Protein AF-A0A3D5ZN23-F1 (afdb_monomer_lite)

Radius of gyration: 38.17 Å; chains: 1; bounding box: 83×55×92 Å

Sequence (154 aa):
MFERNDRVFKFWTKFIGIVSIVGMVLCVLAGIILLATANGNSQSLTYGILMIVVYPLAILINWALFNLIFSVIRDIKYIRNKLYSQPNESDFVIDKIVENQIRNEAEAAEAAQKSADEEFDKRCKQLATLKTLLDRGVITQDEFEEQKKKILGK

pLDDT: mean 80.89, std 9.41, range [48.66, 93.81]

Secondary structure (DSSP, 8-state):
---SS-HHHHHHHHHHHHHHHHHHHHHHHHHHHHHHT-TT-HHHHHHHHHHHHHHHHHHHHHHHHHHHHHHHHHHHHHHHHHHTTPPPHHHHHHHHHHHHHHHHHHHHHHHHHHHHHHHHHHHHHHHHHHHHHHHTTSS-HHHHHHHHHHHHT-

Foldseek 3Di:
DQPPFDPPLVVVLVVLVVVLVVQLVVLLVVLVVLCVPCPPPPVSPVSSVCSNPVVNVVSVVVSVVVVVVSVVVSVVVVVVCVVVVPDGPVRVVVVVVVVVVVVVVVVVVVVVVVVVVVLVVVLVVVLVVLVVCVVVVVDDPVVSVVVNCVSVVD

Structure (mmCIF, N/CA/C/O backbone):
data_AF-A0A3D5ZN23-F1
#
_entry.id   AF-A0A3D5ZN23-F1
#
loop_
_atom_site.group_PDB
_atom_site.id
_atom_site.type_symbol
_atom_site.label_atom_id
_atom_site.label_alt_id
_atom_site.label_comp_id
_atom_site.label_asym_id
_atom_site.label_entity_id
_atom_site.label_seq_id
_atom_site.pdbx_PDB_ins_code
_atom_site.Cartn_x
_atom_site.Cartn_y
_atom_site.Cartn_z
_atom_site.occupancy
_atom_site.B_iso_or_equiv
_atom_site.auth_seq_id
_atom_site.auth_comp_id
_atom_site.auth_asym_id
_atom_site.auth_atom_id
_atom_site.pdbx_PDB_model_num
ATOM 1 N N . MET A 1 1 ? -8.310 -11.502 -7.702 1.00 48.66 1 MET A N 1
ATOM 2 C CA . MET A 1 1 ? -9.132 -12.380 -6.838 1.00 48.66 1 MET A CA 1
ATOM 3 C C . MET A 1 1 ? -8.550 -12.274 -5.427 1.00 48.66 1 MET A C 1
ATOM 5 O O . MET A 1 1 ? -7.337 -12.227 -5.324 1.00 48.66 1 MET A O 1
ATOM 9 N N . PHE A 1 2 ? -9.376 -12.081 -4.389 1.00 49.66 2 PHE A N 1
ATOM 10 C CA . PHE A 1 2 ? -8.984 -11.788 -2.986 1.00 49.66 2 PHE A CA 1
ATOM 11 C C . PHE A 1 2 ? -8.352 -10.408 -2.715 1.00 49.66 2 PHE A C 1
ATOM 13 O O . PHE A 1 2 ? -7.291 -10.260 -2.115 1.00 49.66 2 PHE A O 1
ATOM 20 N N . GLU A 1 3 ? -9.046 -9.345 -3.120 1.00 50.31 3 GLU A N 1
ATOM 21 C CA . GLU A 1 3 ? -8.584 -7.968 -2.908 1.00 50.31 3 GLU A CA 1
ATOM 22 C C . GLU A 1 3 ? -8.820 -7.418 -1.498 1.00 50.31 3 GLU A C 1
ATOM 24 O O . GLU A 1 3 ? -8.320 -6.339 -1.195 1.00 50.31 3 GLU A O 1
ATOM 29 N N . ARG A 1 4 ? -9.603 -8.058 -0.625 1.00 52.78 4 ARG A N 1
ATOM 30 C CA . ARG A 1 4 ? -10.176 -7.304 0.503 1.00 52.78 4 ARG A CA 1
ATOM 31 C C . ARG A 1 4 ? -9.305 -7.154 1.747 1.00 52.78 4 ARG A C 1
ATOM 33 O O . ARG A 1 4 ? -9.552 -6.204 2.477 1.00 52.78 4 ARG A O 1
ATOM 40 N N . ASN A 1 5 ? -8.292 -7.991 1.975 1.00 57.16 5 ASN A N 1
ATOM 41 C CA . ASN A 1 5 ? -7.774 -8.109 3.343 1.00 57.16 5 ASN A CA 1
ATOM 42 C C . ASN A 1 5 ? -6.353 -7.576 3.614 1.00 57.16 5 ASN A C 1
ATOM 44 O O . ASN A 1 5 ? -6.054 -7.197 4.737 1.00 57.16 5 ASN A O 1
ATOM 48 N N . ASP A 1 6 ? -5.472 -7.458 2.620 1.00 67.31 6 ASP A N 1
ATOM 49 C CA . ASP A 1 6 ? -4.072 -7.113 2.910 1.00 67.31 6 ASP A CA 1
ATOM 50 C C . ASP A 1 6 ? -3.706 -5.677 2.514 1.00 67.31 6 ASP A C 1
ATOM 52 O O . ASP A 1 6 ? -3.182 -5.408 1.426 1.00 67.31 6 ASP A O 1
ATOM 56 N N . ARG A 1 7 ? -3.959 -4.728 3.429 1.00 68.56 7 ARG A N 1
ATOM 57 C CA . ARG A 1 7 ? -3.533 -3.320 3.282 1.00 68.56 7 ARG A CA 1
ATOM 58 C C . ARG A 1 7 ? -2.028 -3.198 3.040 1.00 68.56 7 ARG A C 1
ATOM 60 O O . ARG A 1 7 ? -1.619 -2.400 2.200 1.00 68.56 7 ARG A O 1
ATOM 67 N N . VAL A 1 8 ? -1.228 -4.026 3.710 1.00 73.12 8 VAL A N 1
ATOM 68 C CA . VAL A 1 8 ? 0.234 -4.045 3.570 1.00 73.12 8 VAL A CA 1
ATOM 69 C C . VAL A 1 8 ? 0.639 -4.452 2.150 1.00 73.12 8 VAL A C 1
ATOM 71 O O . VAL A 1 8 ? 1.368 -3.717 1.493 1.00 73.12 8 VAL A O 1
ATOM 74 N N . PHE A 1 9 ? 0.109 -5.552 1.605 1.00 74.69 9 PHE A N 1
ATOM 75 C CA . PHE A 1 9 ? 0.454 -5.974 0.238 1.00 74.69 9 PHE A CA 1
ATOM 76 C C . PHE A 1 9 ? -0.076 -5.016 -0.840 1.00 74.69 9 PHE A C 1
ATOM 78 O O . PHE A 1 9 ? 0.584 -4.810 -1.860 1.00 74.69 9 PHE A O 1
ATOM 85 N N . LYS A 1 10 ? -1.231 -4.370 -0.622 1.00 74.88 10 LYS A N 1
ATOM 86 C CA . LYS A 1 10 ? -1.709 -3.286 -1.502 1.00 74.88 10 LYS A CA 1
ATOM 87 C C . LYS A 1 10 ? -0.796 -2.063 -1.479 1.00 74.88 10 LYS A C 1
ATOM 89 O O . LYS A 1 10 ? -0.590 -1.437 -2.514 1.00 74.88 10 LYS A O 1
ATOM 94 N N . PHE A 1 11 ? -0.259 -1.720 -0.312 1.00 81.25 11 PHE A N 1
ATOM 95 C CA . PHE A 1 11 ? 0.725 -0.653 -0.193 1.00 81.25 11 PHE A CA 1
ATOM 96 C C . PHE A 1 11 ? 2.009 -1.013 -0.951 1.00 81.25 11 PHE A C 1
ATOM 98 O O . PHE A 1 11 ? 2.436 -0.244 -1.807 1.00 81.25 11 PHE A O 1
ATOM 105 N N . TRP A 1 12 ? 2.561 -2.210 -0.727 1.00 82.25 12 TRP A N 1
ATOM 106 C CA . TRP A 1 12 ? 3.782 -2.673 -1.397 1.00 82.25 12 TRP A CA 1
ATOM 107 C C . TRP A 1 12 ? 3.645 -2.759 -2.919 1.00 82.25 12 TRP A C 1
ATOM 109 O O . TRP A 1 12 ? 4.537 -2.316 -3.633 1.00 82.25 12 TRP A O 1
ATOM 119 N N . THR A 1 13 ? 2.521 -3.257 -3.435 1.00 83.19 13 THR A N 1
ATOM 120 C CA . THR A 1 13 ? 2.275 -3.310 -4.890 1.00 83.19 13 THR A CA 1
ATOM 121 C C . THR A 1 13 ? 2.212 -1.918 -5.523 1.00 83.19 13 THR A C 1
ATOM 123 O O . THR A 1 13 ? 2.833 -1.690 -6.562 1.00 83.19 13 THR A O 1
ATOM 126 N N . LYS A 1 14 ? 1.536 -0.952 -4.882 1.00 85.25 14 LYS A N 1
ATOM 127 C CA . LYS A 1 14 ? 1.538 0.450 -5.337 1.00 85.25 14 LYS A CA 1
ATOM 128 C C . LYS A 1 14 ? 2.926 1.080 -5.248 1.00 85.25 14 LYS A C 1
ATOM 130 O O . LYS A 1 14 ? 3.353 1.736 -6.193 1.00 85.25 14 LYS A O 1
ATOM 135 N N . PHE A 1 15 ? 3.631 0.857 -4.142 1.00 88.12 15 PHE A N 1
ATOM 136 C CA . PHE A 1 15 ? 4.982 1.366 -3.924 1.00 88.12 15 PHE A CA 1
ATOM 137 C C . PHE A 1 15 ? 5.956 0.859 -4.996 1.00 88.12 15 PHE A C 1
ATOM 139 O O . PHE A 1 15 ? 6.631 1.658 -5.636 1.00 88.12 15 PHE A O 1
ATOM 146 N N . ILE A 1 16 ? 5.961 -0.447 -5.272 1.00 88.56 16 ILE A N 1
ATOM 147 C CA . ILE A 1 16 ? 6.802 -1.059 -6.312 1.00 88.56 16 ILE A CA 1
ATOM 148 C C . ILE A 1 16 ? 6.434 -0.539 -7.703 1.00 88.56 16 ILE A C 1
ATOM 150 O O . ILE A 1 16 ? 7.322 -0.310 -8.520 1.00 88.56 16 ILE A O 1
ATOM 154 N N . GLY A 1 17 ? 5.148 -0.286 -7.968 1.00 89.19 17 GLY A N 1
ATOM 155 C CA . GLY A 1 17 ? 4.714 0.391 -9.191 1.00 89.19 17 G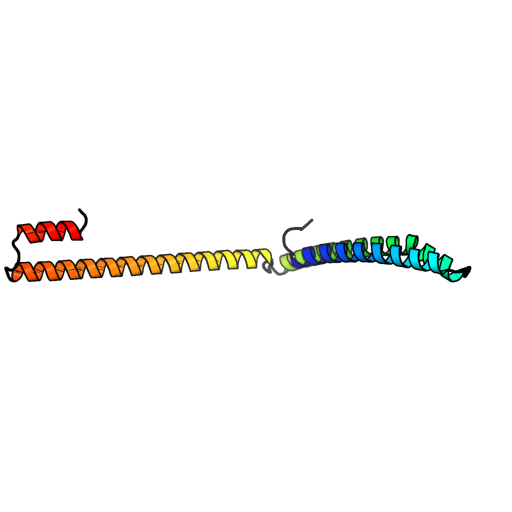LY A CA 1
ATOM 156 C C . GLY A 1 17 ? 5.329 1.782 -9.352 1.00 89.19 17 GLY A C 1
ATOM 157 O O . GLY A 1 17 ? 5.879 2.086 -10.408 1.00 89.19 17 GLY A O 1
ATOM 158 N N . ILE A 1 18 ? 5.304 2.602 -8.298 1.00 91.44 18 ILE A N 1
ATOM 159 C CA . ILE A 1 18 ? 5.904 3.945 -8.310 1.00 91.44 18 ILE A CA 1
ATOM 160 C C . ILE A 1 18 ? 7.422 3.858 -8.508 1.00 91.44 18 ILE A C 1
ATOM 162 O O . ILE A 1 18 ? 7.963 4.545 -9.372 1.00 91.44 18 ILE A O 1
ATOM 166 N N . VAL A 1 19 ? 8.106 2.984 -7.765 1.00 91.62 19 VAL A N 1
ATOM 167 C CA . VAL A 1 19 ? 9.561 2.787 -7.879 1.00 91.62 19 VAL A CA 1
ATOM 168 C C . VAL A 1 19 ? 9.953 2.322 -9.284 1.00 91.62 19 VAL A C 1
ATOM 170 O O . VAL A 1 19 ? 10.926 2.823 -9.837 1.00 91.62 19 VAL A O 1
ATOM 173 N N . SER A 1 20 ? 9.174 1.424 -9.893 1.00 91.50 20 SER A N 1
ATOM 174 C CA . SER A 1 20 ? 9.357 0.974 -11.280 1.00 91.50 20 SER A CA 1
ATOM 175 C C . SER A 1 20 ? 9.269 2.132 -12.280 1.00 91.50 20 SER A C 1
ATOM 177 O O . SER A 1 20 ? 10.138 2.277 -13.140 1.00 91.50 20 SER A O 1
ATOM 179 N N . ILE A 1 21 ? 8.257 2.998 -12.147 1.00 92.06 21 ILE A N 1
ATOM 180 C CA . ILE A 1 21 ? 8.080 4.164 -13.026 1.00 92.06 21 ILE A CA 1
ATOM 181 C C . ILE A 1 21 ? 9.247 5.143 -12.867 1.00 92.06 21 ILE A C 1
ATOM 183 O O . ILE A 1 21 ? 9.831 5.570 -13.862 1.00 92.06 21 ILE A O 1
ATOM 187 N N . VAL A 1 22 ? 9.621 5.463 -11.626 1.00 93.81 22 VAL A N 1
ATOM 188 C CA . VAL A 1 22 ? 10.760 6.348 -11.339 1.00 93.81 22 VAL A CA 1
ATOM 189 C C . VAL A 1 22 ? 12.057 5.757 -11.897 1.00 93.81 22 VAL A C 1
ATOM 191 O O . VAL A 1 22 ? 12.819 6.464 -12.553 1.00 93.81 22 VAL A O 1
ATOM 194 N N . GLY A 1 23 ? 12.281 4.455 -11.708 1.00 90.94 23 GLY A N 1
ATOM 195 C CA . GLY A 1 23 ? 13.434 3.739 -12.249 1.00 90.94 23 GLY A CA 1
ATOM 196 C C . GLY A 1 23 ? 13.508 3.797 -13.775 1.00 90.94 23 GLY A C 1
ATOM 197 O O . GLY A 1 23 ? 14.574 4.077 -14.316 1.00 90.94 23 GLY A O 1
ATOM 198 N N . MET A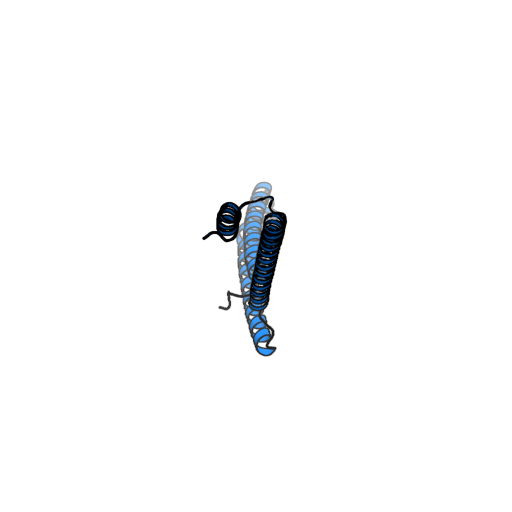 1 24 ? 12.382 3.618 -14.477 1.00 91.69 24 MET A N 1
ATOM 199 C CA . MET A 1 24 ? 12.335 3.747 -15.939 1.00 91.69 24 MET A CA 1
ATOM 200 C C . MET A 1 24 ? 12.735 5.146 -16.408 1.00 91.69 24 MET A C 1
ATOM 202 O O . MET A 1 24 ? 13.560 5.270 -17.311 1.00 91.69 24 MET A O 1
ATOM 206 N N . VAL A 1 25 ? 12.195 6.197 -15.783 1.00 93.00 25 VAL A N 1
ATOM 207 C CA . VAL A 1 25 ? 12.530 7.584 -16.143 1.00 93.00 25 VAL A CA 1
ATOM 208 C C . VAL A 1 25 ? 14.020 7.854 -15.924 1.00 93.00 25 VAL A C 1
ATOM 210 O O . VAL A 1 25 ? 14.676 8.418 -16.798 1.00 93.00 25 VAL A O 1
ATOM 213 N N . LEU A 1 26 ? 14.580 7.399 -14.800 1.00 92.94 26 LEU A N 1
ATOM 214 C CA . LEU A 1 26 ? 16.005 7.550 -14.504 1.00 92.94 26 LEU A CA 1
ATOM 215 C C . LEU A 1 26 ? 16.895 6.788 -15.495 1.00 92.94 26 LEU A C 1
ATOM 217 O O . LEU A 1 26 ? 17.893 7.345 -15.946 1.00 92.94 26 LEU A O 1
ATOM 221 N N . CYS A 1 27 ? 16.534 5.559 -15.876 1.00 91.25 27 CYS A N 1
ATOM 222 C CA . CYS A 1 27 ? 17.269 4.789 -16.885 1.00 91.25 27 CYS A CA 1
ATOM 223 C C . CYS A 1 27 ? 17.280 5.490 -18.247 1.00 91.25 27 CYS A C 1
ATOM 225 O O . CYS A 1 27 ? 18.330 5.574 -18.883 1.00 91.25 27 CYS A O 1
ATOM 227 N N . VAL A 1 28 ? 16.140 6.040 -18.674 1.00 91.62 28 VAL A N 1
ATOM 228 C CA . VAL A 1 28 ? 16.048 6.776 -19.942 1.00 91.62 28 VAL A CA 1
ATOM 229 C C . VAL A 1 28 ? 16.890 8.053 -19.892 1.00 91.62 28 VAL A C 1
ATOM 231 O O . VAL A 1 28 ? 17.667 8.300 -20.812 1.00 91.62 28 VAL A O 1
ATOM 234 N N . LEU A 1 29 ? 16.810 8.832 -18.808 1.00 92.62 29 LEU A N 1
ATOM 235 C CA . LEU A 1 29 ? 17.627 10.040 -18.636 1.00 92.62 29 LEU A CA 1
ATOM 236 C C . LEU A 1 29 ? 19.127 9.719 -18.618 1.00 92.62 29 LEU A C 1
ATOM 238 O O . LEU A 1 29 ? 19.902 10.372 -19.315 1.00 92.62 29 LEU A O 1
ATOM 242 N N . ALA A 1 30 ? 19.536 8.688 -17.875 1.00 90.06 30 ALA A N 1
ATOM 243 C CA . ALA A 1 30 ? 20.923 8.236 -17.835 1.00 90.06 30 ALA A CA 1
ATOM 244 C C . ALA A 1 30 ? 21.411 7.776 -19.217 1.00 90.06 30 ALA A C 1
ATOM 246 O O . ALA A 1 30 ? 22.520 8.123 -19.621 1.00 90.06 30 ALA A O 1
ATOM 247 N N . GLY A 1 31 ? 20.571 7.056 -19.967 1.00 90.12 31 GLY A N 1
ATOM 248 C CA . GLY A 1 31 ? 20.862 6.646 -21.339 1.00 90.12 31 GLY A CA 1
ATOM 249 C C . GLY A 1 31 ? 21.067 7.836 -22.280 1.00 90.12 31 GLY A C 1
ATOM 250 O O . GLY A 1 31 ? 22.048 7.859 -23.021 1.00 90.12 31 GLY A O 1
ATOM 251 N N . ILE A 1 32 ? 20.209 8.860 -22.202 1.00 89.88 32 ILE A N 1
ATOM 252 C CA . ILE A 1 32 ? 20.334 10.094 -22.999 1.00 89.88 32 ILE A CA 1
AT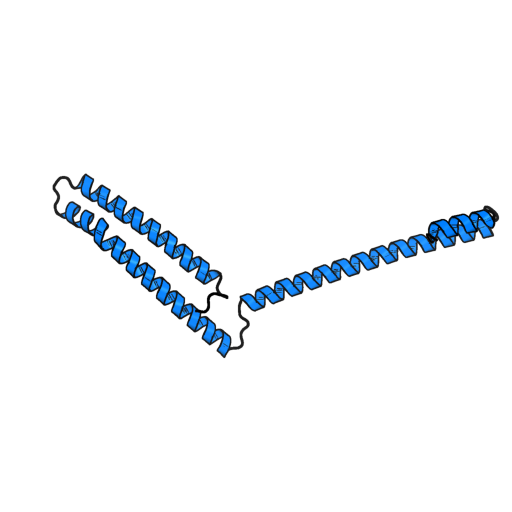OM 253 C C . ILE A 1 32 ? 21.638 10.836 -22.666 1.00 89.88 32 ILE A C 1
ATOM 255 O O . ILE A 1 32 ? 22.350 11.262 -23.575 1.00 89.88 32 ILE A O 1
ATOM 259 N N . ILE A 1 33 ? 21.987 10.957 -21.382 1.00 90.44 33 ILE A N 1
ATOM 260 C CA . ILE A 1 33 ? 23.232 11.610 -20.941 1.00 90.44 33 ILE A CA 1
ATOM 261 C C . ILE A 1 33 ? 24.465 10.849 -21.457 1.00 90.44 33 ILE A C 1
ATOM 263 O O . ILE A 1 33 ? 25.418 11.462 -21.944 1.00 90.44 33 ILE A O 1
ATOM 267 N N . LEU A 1 34 ? 24.444 9.516 -21.399 1.00 88.69 34 LEU A N 1
ATOM 268 C CA . LEU A 1 34 ? 25.516 8.660 -21.918 1.00 88.69 34 LEU A CA 1
ATOM 269 C C . LEU A 1 34 ? 25.681 8.785 -23.436 1.00 88.69 34 LEU A C 1
ATOM 271 O O . LEU A 1 34 ? 26.807 8.827 -23.927 1.00 88.69 34 LEU A O 1
ATOM 275 N N . LEU A 1 35 ? 24.575 8.897 -24.174 1.00 86.69 35 LEU A N 1
ATOM 276 C CA . LEU A 1 35 ? 24.586 9.145 -25.617 1.00 86.69 35 LEU A CA 1
ATOM 277 C C . LEU A 1 35 ? 25.152 10.529 -25.958 1.00 86.69 35 LEU A C 1
ATOM 279 O O . LEU A 1 35 ? 25.961 10.646 -26.875 1.00 86.69 35 LEU A O 1
ATOM 283 N N . ALA A 1 36 ? 24.780 11.563 -25.200 1.00 85.50 36 ALA A N 1
ATOM 284 C CA . ALA A 1 36 ? 25.246 12.932 -25.424 1.00 85.50 36 ALA A CA 1
ATOM 285 C C . ALA A 1 36 ? 26.736 13.129 -25.094 1.00 85.50 36 ALA A C 1
ATOM 287 O O . ALA A 1 36 ? 27.409 13.938 -25.726 1.00 85.50 36 ALA A O 1
ATOM 288 N N . THR A 1 37 ? 27.267 12.379 -24.126 1.00 85.75 37 THR A N 1
ATOM 289 C CA . THR A 1 37 ? 28.674 12.467 -23.692 1.00 85.75 37 THR A CA 1
ATOM 290 C C . THR A 1 37 ? 29.594 11.469 -24.400 1.00 85.75 37 THR A C 1
ATOM 292 O O . THR A 1 37 ? 30.786 11.404 -24.099 1.00 85.75 37 THR A O 1
ATOM 295 N N . ALA A 1 38 ? 29.074 10.695 -25.359 1.00 81.69 38 ALA A N 1
ATOM 296 C CA . ALA A 1 38 ? 29.795 9.570 -25.938 1.00 81.69 38 ALA A CA 1
ATOM 297 C C . ALA A 1 38 ? 31.056 9.955 -26.735 1.00 81.69 38 ALA A C 1
ATOM 299 O O . ALA A 1 38 ? 31.911 9.092 -26.886 1.00 81.69 38 ALA A O 1
ATOM 300 N N . ASN A 1 39 ? 31.208 11.196 -27.228 1.00 80.38 39 ASN A N 1
ATOM 301 C CA . ASN A 1 39 ? 32.416 11.711 -27.911 1.00 80.38 39 ASN A CA 1
ATOM 302 C C . ASN A 1 39 ? 33.110 10.704 -28.866 1.00 80.38 39 ASN A C 1
ATOM 304 O O . ASN A 1 39 ? 34.332 10.588 -28.889 1.00 80.38 39 ASN A O 1
ATOM 308 N N . GLY A 1 40 ? 32.334 9.936 -29.642 1.00 74.69 40 GLY A N 1
ATOM 309 C CA . GLY A 1 40 ? 32.852 8.943 -30.596 1.00 74.69 40 GLY A CA 1
ATOM 310 C C . GLY A 1 40 ? 33.281 7.592 -30.001 1.00 74.69 40 GLY A C 1
ATOM 311 O O . GLY A 1 40 ? 33.676 6.701 -30.750 1.00 74.69 40 GLY A O 1
ATOM 312 N N . ASN A 1 41 ? 33.166 7.389 -28.687 1.00 85.75 41 ASN A N 1
ATOM 313 C CA . ASN A 1 41 ? 33.384 6.096 -28.049 1.00 85.75 41 ASN A CA 1
ATOM 314 C C . ASN A 1 41 ? 32.211 5.145 -28.345 1.00 85.75 41 ASN A C 1
ATOM 316 O O . ASN A 1 41 ? 31.093 5.320 -27.848 1.00 85.75 41 ASN A O 1
ATOM 320 N N . SER A 1 42 ? 32.481 4.105 -29.134 1.00 83.44 42 SER A N 1
ATOM 321 C CA . SER A 1 42 ? 31.491 3.102 -29.546 1.00 83.44 42 SER A CA 1
ATOM 322 C C . SER A 1 42 ? 30.873 2.347 -28.365 1.00 83.44 42 SER A C 1
ATOM 324 O O . SER A 1 42 ? 29.702 1.961 -28.423 1.00 83.44 42 SER A O 1
ATOM 326 N N . GLN A 1 43 ? 31.613 2.183 -27.264 1.00 84.25 43 GLN A N 1
ATOM 327 C CA . GLN A 1 43 ? 31.089 1.522 -26.070 1.00 84.25 43 GLN A CA 1
ATOM 328 C C . GLN A 1 43 ? 30.027 2.371 -25.369 1.00 84.25 43 GLN A C 1
ATOM 330 O O . GLN A 1 43 ? 28.947 1.863 -25.072 1.00 84.25 43 GLN A O 1
ATOM 335 N N . SER A 1 44 ? 30.279 3.668 -25.169 1.00 84.81 44 SER A N 1
ATOM 336 C CA . SER A 1 44 ? 29.322 4.581 -24.527 1.00 84.81 44 SER A CA 1
ATOM 337 C C . SER A 1 44 ? 28.020 4.706 -25.323 1.00 84.81 44 SER A C 1
ATOM 339 O O . SER A 1 44 ? 26.941 4.700 -24.733 1.00 84.81 44 SER A O 1
ATOM 341 N N . LEU A 1 45 ? 28.107 4.730 -26.661 1.00 84.62 45 LEU A N 1
ATOM 342 C CA . LEU A 1 45 ? 26.934 4.692 -27.544 1.00 84.62 45 LEU A CA 1
ATOM 343 C C . LEU A 1 45 ? 26.115 3.411 -27.354 1.00 84.62 45 LEU A C 1
ATOM 345 O O . LEU A 1 45 ? 24.895 3.468 -27.199 1.00 84.62 45 LEU A O 1
ATOM 349 N N . THR A 1 46 ? 26.788 2.260 -27.325 1.00 88.12 46 THR A N 1
ATOM 350 C CA . THR A 1 46 ? 26.128 0.957 -27.173 1.00 88.12 46 THR A CA 1
ATOM 351 C C . THR A 1 46 ? 25.415 0.856 -25.823 1.00 88.12 46 THR A C 1
ATOM 353 O O . THR A 1 46 ? 24.241 0.489 -25.773 1.00 88.12 46 THR A O 1
ATOM 356 N N . TYR A 1 47 ? 26.077 1.247 -24.728 1.00 88.12 47 TYR A N 1
ATOM 357 C CA . TYR A 1 47 ? 25.463 1.250 -23.397 1.00 88.12 47 TYR A CA 1
ATOM 358 C C . TYR A 1 47 ? 24.311 2.254 -23.277 1.00 88.12 47 TYR A C 1
ATOM 360 O O . TYR A 1 47 ? 23.299 1.932 -22.656 1.00 88.12 47 TYR A O 1
ATOM 368 N N . GLY A 1 48 ? 24.418 3.430 -23.905 1.00 87.06 48 GLY A N 1
ATOM 369 C CA . GLY A 1 48 ? 23.334 4.413 -23.949 1.00 87.06 48 GLY A CA 1
ATOM 370 C C . GLY A 1 48 ? 22.073 3.864 -24.623 1.00 87.06 48 GLY A C 1
ATOM 371 O O . GLY A 1 48 ? 20.980 3.980 -24.073 1.00 87.06 48 GLY A O 1
ATOM 372 N N . ILE A 1 49 ? 22.218 3.183 -25.765 1.00 87.75 49 ILE A N 1
ATOM 373 C CA . ILE A 1 49 ? 21.091 2.562 -26.483 1.00 87.75 49 ILE A CA 1
ATOM 374 C C . ILE A 1 49 ? 20.483 1.410 -25.669 1.00 87.75 49 ILE A C 1
ATOM 376 O O . ILE A 1 49 ? 19.259 1.316 -25.546 1.00 87.75 49 ILE A O 1
ATOM 380 N N . LEU A 1 50 ? 21.316 0.558 -25.063 1.00 89.94 50 LEU A N 1
ATOM 381 C CA . LEU A 1 50 ? 20.841 -0.536 -24.209 1.00 89.94 50 LEU A CA 1
ATOM 382 C C . LEU A 1 50 ? 20.052 -0.015 -22.998 1.00 89.94 50 LEU A C 1
ATOM 384 O O . LEU A 1 50 ? 19.000 -0.566 -22.677 1.00 89.94 50 LEU A O 1
ATOM 388 N N . MET A 1 51 ? 20.512 1.066 -22.364 1.00 88.25 51 MET A N 1
ATOM 389 C CA . MET A 1 51 ? 19.823 1.715 -21.241 1.00 88.25 51 MET A CA 1
ATOM 390 C C . MET A 1 51 ? 18.456 2.293 -21.615 1.00 88.25 51 MET A C 1
ATOM 392 O O . MET A 1 51 ? 17.559 2.303 -20.778 1.00 88.25 51 MET A O 1
ATOM 396 N N . ILE A 1 52 ? 18.270 2.747 -22.856 1.00 90.44 52 ILE A N 1
ATOM 397 C CA . ILE A 1 52 ? 16.992 3.311 -23.315 1.00 90.44 52 ILE A CA 1
ATOM 398 C C . ILE A 1 52 ? 15.999 2.214 -23.708 1.00 90.44 52 ILE A C 1
ATOM 400 O O . ILE A 1 52 ? 14.802 2.368 -23.483 1.00 90.44 52 ILE A O 1
ATOM 404 N N . VAL A 1 53 ? 16.468 1.111 -24.296 1.00 88.88 53 VAL A N 1
ATOM 405 C CA . VAL A 1 53 ? 15.575 0.092 -24.875 1.00 88.88 53 VAL A CA 1
ATOM 406 C C . VAL A 1 53 ? 15.429 -1.127 -23.967 1.00 88.88 53 VAL A C 1
ATOM 408 O O . VAL A 1 53 ? 14.317 -1.538 -23.642 1.00 88.88 53 VAL A O 1
ATOM 411 N N . VAL A 1 54 ? 16.543 -1.716 -23.536 1.00 91.38 54 VAL A N 1
ATOM 412 C CA . VAL A 1 54 ? 16.549 -3.020 -22.857 1.00 91.38 54 VAL A CA 1
ATOM 413 C C . VAL A 1 54 ? 16.214 -2.881 -21.376 1.00 91.38 54 VAL A C 1
ATOM 415 O O . VAL A 1 54 ? 15.430 -3.666 -20.843 1.00 91.38 54 VAL A O 1
ATOM 418 N N . TYR A 1 55 ? 16.764 -1.871 -20.701 1.00 90.44 55 TYR A N 1
ATOM 419 C CA . TYR A 1 55 ? 16.557 -1.695 -19.262 1.00 90.44 55 TYR A CA 1
ATOM 420 C C . TYR A 1 55 ? 15.100 -1.376 -18.878 1.00 90.44 55 TYR A C 1
ATOM 422 O O . TYR A 1 55 ? 14.607 -1.999 -17.937 1.00 90.44 55 TYR A O 1
ATOM 430 N N . PRO A 1 56 ? 14.353 -0.512 -19.594 1.00 91.50 56 PRO A N 1
ATOM 431 C CA . PRO A 1 56 ? 12.939 -0.290 -19.295 1.00 91.50 56 PRO A CA 1
ATOM 432 C C . PRO A 1 56 ? 12.092 -1.548 -19.493 1.00 91.50 56 PRO A C 1
ATOM 434 O O . PRO A 1 56 ? 11.228 -1.840 -18.669 1.00 91.50 56 PRO A O 1
ATOM 437 N N . LEU A 1 57 ? 12.385 -2.348 -20.525 1.00 91.19 57 LEU A N 1
ATOM 438 C CA . LEU A 1 57 ? 11.736 -3.646 -20.728 1.00 91.19 57 LEU A CA 1
ATOM 439 C C . LEU A 1 57 ? 12.036 -4.613 -19.578 1.00 91.19 57 LEU A C 1
ATOM 441 O O . LEU A 1 57 ? 11.123 -5.260 -19.067 1.00 91.19 57 LEU A O 1
ATOM 445 N N . ALA A 1 58 ? 13.289 -4.679 -19.125 1.00 91.75 58 ALA A N 1
ATOM 446 C CA . ALA A 1 58 ? 13.666 -5.500 -17.981 1.00 91.75 58 ALA A CA 1
ATOM 447 C C . ALA A 1 58 ? 12.943 -5.057 -16.696 1.00 91.75 58 ALA A C 1
ATOM 449 O O . ALA A 1 58 ? 12.453 -5.906 -15.953 1.00 91.75 58 ALA A O 1
ATOM 450 N N . ILE A 1 59 ? 12.814 -3.746 -16.456 1.00 92.38 59 ILE A N 1
ATOM 451 C CA . ILE A 1 59 ? 12.069 -3.196 -15.312 1.00 92.38 59 ILE A CA 1
ATOM 452 C C . ILE A 1 59 ? 10.585 -3.570 -15.396 1.00 92.38 59 ILE A C 1
ATOM 454 O O . ILE A 1 59 ? 10.019 -4.002 -14.394 1.00 92.38 59 ILE A O 1
ATOM 458 N N . LEU A 1 60 ? 9.963 -3.478 -16.576 1.00 90.62 60 LEU A N 1
ATOM 459 C CA . LEU A 1 60 ? 8.564 -3.870 -16.781 1.00 90.62 60 LEU A CA 1
ATOM 460 C C . LEU A 1 60 ? 8.330 -5.360 -16.513 1.00 90.62 60 LEU A C 1
ATOM 462 O O . LEU A 1 60 ? 7.374 -5.719 -15.822 1.00 90.62 60 LEU A O 1
ATOM 466 N N . ILE A 1 61 ? 9.212 -6.227 -17.019 1.00 92.50 61 ILE A N 1
ATOM 467 C CA . ILE A 1 61 ? 9.148 -7.671 -16.758 1.00 92.50 61 ILE A CA 1
ATOM 468 C C . ILE A 1 61 ? 9.289 -7.934 -15.258 1.00 92.50 61 ILE A C 1
ATOM 470 O O . ILE A 1 61 ? 8.513 -8.696 -14.685 1.00 92.50 61 ILE A O 1
ATOM 474 N N . ASN A 1 62 ? 10.242 -7.274 -14.601 1.00 91.19 62 ASN A N 1
ATOM 475 C CA . ASN A 1 62 ? 10.485 -7.453 -13.175 1.00 91.19 62 ASN A CA 1
ATOM 476 C C . ASN A 1 62 ? 9.290 -6.967 -12.333 1.00 91.19 62 ASN A C 1
ATOM 478 O O . ASN A 1 62 ? 8.828 -7.666 -11.434 1.00 91.19 62 ASN A O 1
ATOM 482 N N . TRP A 1 63 ? 8.700 -5.825 -12.692 1.00 91.88 63 TRP A N 1
ATOM 483 C CA . TRP A 1 63 ? 7.457 -5.332 -12.099 1.00 91.88 63 TRP A CA 1
ATOM 484 C C . TRP A 1 63 ? 6.307 -6.342 -12.242 1.00 91.88 63 TRP A C 1
ATOM 486 O O . TRP A 1 63 ? 5.605 -6.629 -11.267 1.00 91.88 63 TRP A O 1
ATOM 496 N N . ALA A 1 64 ? 6.135 -6.931 -13.428 1.00 89.88 64 ALA A N 1
ATOM 497 C CA . ALA A 1 64 ? 5.122 -7.956 -13.668 1.00 89.88 64 ALA A CA 1
ATOM 498 C C . ALA A 1 64 ? 5.366 -9.222 -12.824 1.00 89.88 64 ALA A C 1
ATOM 500 O O . ALA A 1 64 ? 4.426 -9.748 -12.223 1.00 89.88 64 ALA A O 1
ATOM 501 N N . LEU A 1 65 ? 6.620 -9.673 -12.712 1.00 90.81 65 LEU A N 1
ATOM 502 C CA . LEU A 1 65 ? 7.001 -10.820 -11.883 1.00 90.81 65 LEU A CA 1
ATOM 503 C C . LEU A 1 65 ? 6.724 -10.574 -10.398 1.00 90.81 65 LEU A C 1
ATOM 505 O O . LEU A 1 65 ? 6.128 -11.427 -9.742 1.00 90.81 65 LEU A O 1
ATOM 509 N N . PHE A 1 66 ? 7.082 -9.406 -9.861 1.00 88.12 66 PHE A N 1
ATOM 510 C CA . PHE A 1 66 ? 6.764 -9.067 -8.473 1.00 88.12 66 PHE A CA 1
ATOM 511 C C . PHE A 1 66 ? 5.256 -9.049 -8.219 1.00 88.12 66 PHE A C 1
ATOM 513 O O . PHE A 1 66 ? 4.798 -9.578 -7.205 1.00 88.12 66 PHE A O 1
ATOM 520 N N . ASN A 1 67 ? 4.462 -8.507 -9.146 1.00 86.50 67 ASN A N 1
ATOM 521 C CA . ASN A 1 67 ? 3.004 -8.538 -9.026 1.00 86.50 67 ASN A CA 1
ATOM 522 C C . ASN A 1 67 ? 2.448 -9.966 -9.006 1.00 86.50 67 ASN A C 1
ATOM 524 O O . ASN A 1 67 ? 1.555 -10.254 -8.205 1.00 86.50 67 ASN A O 1
ATOM 528 N N . LEU A 1 68 ? 3.000 -10.860 -9.832 1.00 88.25 68 LEU A N 1
ATOM 529 C CA . LEU A 1 68 ? 2.652 -12.279 -9.834 1.00 88.25 68 LEU A CA 1
ATOM 530 C C . LEU A 1 68 ? 2.992 -12.933 -8.486 1.00 88.25 68 LEU A C 1
ATOM 532 O O . LEU A 1 68 ? 2.127 -13.553 -7.871 1.00 88.25 68 LEU A O 1
ATOM 536 N N . ILE A 1 69 ? 4.215 -12.735 -7.986 1.00 88.06 69 ILE A N 1
ATOM 537 C CA . ILE A 1 69 ? 4.671 -13.279 -6.698 1.00 88.06 69 ILE A CA 1
ATOM 538 C C . ILE A 1 69 ? 3.756 -12.808 -5.565 1.00 88.06 69 ILE A C 1
ATOM 540 O O . ILE A 1 69 ? 3.267 -13.620 -4.780 1.00 88.06 69 ILE A O 1
ATOM 544 N N . PHE A 1 70 ? 3.451 -11.509 -5.496 1.00 83.50 70 PHE A N 1
ATOM 545 C CA . PHE A 1 70 ? 2.543 -10.989 -4.475 1.00 83.50 70 PHE A CA 1
ATOM 546 C C . PHE A 1 70 ? 1.107 -11.474 -4.637 1.00 83.50 70 PHE A C 1
ATOM 548 O O . PHE A 1 70 ? 0.373 -11.493 -3.649 1.00 83.50 70 PHE A O 1
ATOM 555 N N . SER A 1 71 ? 0.670 -11.826 -5.846 1.00 84.31 71 SER A N 1
ATOM 556 C CA . SER A 1 71 ? -0.621 -12.489 -6.042 1.00 84.31 71 SER A CA 1
ATOM 557 C C . SER A 1 71 ? -0.610 -13.872 -5.393 1.00 84.31 71 SER A C 1
ATOM 559 O O . SER A 1 71 ? -1.465 -14.159 -4.562 1.00 84.31 71 SER A O 1
ATOM 561 N N . VAL A 1 72 ? 0.414 -14.680 -5.677 1.00 85.25 72 VAL A N 1
ATOM 562 C CA . VAL A 1 72 ? 0.550 -16.035 -5.122 1.00 85.25 72 VAL A CA 1
ATOM 563 C C . VAL A 1 72 ? 0.686 -16.008 -3.597 1.00 85.25 72 VAL A C 1
ATOM 565 O O . VAL A 1 72 ? 0.041 -16.791 -2.906 1.00 85.25 72 VAL A O 1
ATOM 568 N N . ILE A 1 73 ? 1.469 -15.079 -3.039 1.00 84.50 73 ILE A N 1
ATOM 569 C CA . ILE A 1 73 ? 1.616 -14.940 -1.580 1.00 84.50 73 ILE A CA 1
ATOM 570 C C . ILE A 1 73 ? 0.273 -14.616 -0.914 1.00 84.50 73 ILE A C 1
ATOM 572 O O . ILE A 1 73 ? -0.022 -15.159 0.152 1.00 84.50 73 ILE A O 1
ATOM 576 N N . ARG A 1 74 ? -0.553 -13.760 -1.530 1.00 78.94 74 ARG A N 1
ATOM 577 C CA . ARG A 1 74 ? -1.895 -13.440 -1.019 1.00 78.94 74 ARG A CA 1
ATOM 578 C C . ARG A 1 74 ? -2.795 -14.672 -1.008 1.00 78.94 74 ARG A C 1
ATOM 580 O O . ARG A 1 74 ? -3.453 -14.922 0.001 1.00 78.94 74 ARG A O 1
ATOM 587 N N . ASP A 1 75 ? -2.757 -15.470 -2.069 1.00 82.81 75 ASP A N 1
ATOM 588 C CA . ASP A 1 75 ? -3.529 -16.710 -2.153 1.00 82.81 75 ASP A CA 1
ATOM 589 C C . ASP A 1 75 ? -3.069 -17.732 -1.099 1.00 82.81 75 ASP A C 1
ATOM 591 O O . ASP A 1 75 ? -3.893 -18.288 -0.372 1.00 82.81 75 ASP A O 1
ATOM 595 N N . ILE A 1 76 ? -1.753 -17.913 -0.923 1.00 85.50 76 ILE A N 1
ATOM 596 C CA . ILE A 1 76 ? -1.183 -18.790 0.114 1.00 85.50 76 ILE A CA 1
ATOM 597 C C . ILE A 1 76 ? -1.584 -18.314 1.513 1.00 85.50 76 ILE A C 1
ATOM 599 O O . ILE A 1 76 ? -2.005 -19.125 2.341 1.00 85.50 76 ILE A O 1
ATOM 603 N N . LYS A 1 77 ? -1.477 -17.007 1.794 1.00 80.44 77 LYS A N 1
ATOM 604 C CA . LYS A 1 77 ? -1.858 -16.437 3.095 1.00 80.44 77 LYS A CA 1
ATOM 605 C C . LYS A 1 77 ? -3.344 -16.671 3.365 1.00 80.44 77 LYS A C 1
ATOM 607 O O . LYS A 1 77 ? -3.688 -17.058 4.478 1.00 80.44 77 LYS A O 1
ATOM 612 N N . TYR A 1 78 ? -4.202 -16.508 2.359 1.00 77.19 78 TYR A N 1
ATOM 613 C CA . TYR A 1 78 ? -5.635 -16.768 2.479 1.00 77.19 78 TYR A CA 1
ATOM 614 C C . TYR A 1 78 ? -5.940 -18.246 2.762 1.00 77.19 78 TYR A C 1
ATOM 616 O O . TYR A 1 78 ? -6.670 -18.550 3.707 1.00 77.19 78 TYR A O 1
ATOM 624 N N . ILE A 1 79 ? -5.341 -19.169 1.999 1.00 84.06 79 ILE A N 1
ATOM 625 C CA . ILE A 1 79 ? -5.500 -20.617 2.206 1.00 84.06 79 ILE A CA 1
ATOM 626 C C . ILE A 1 79 ? -5.037 -21.008 3.611 1.00 84.06 79 ILE A C 1
ATOM 628 O O . ILE A 1 79 ? -5.763 -21.695 4.327 1.00 84.06 79 ILE A O 1
ATOM 632 N N . ARG A 1 80 ? -3.865 -20.521 4.038 1.00 84.12 80 ARG A N 1
ATOM 633 C CA . ARG A 1 80 ? -3.331 -20.739 5.387 1.00 84.12 80 ARG A CA 1
ATOM 634 C C . ARG A 1 80 ? -4.312 -20.249 6.448 1.00 84.12 80 ARG A C 1
ATOM 636 O O . ARG A 1 80 ? -4.619 -20.981 7.381 1.00 84.12 80 ARG A O 1
ATOM 643 N N . ASN A 1 81 ? -4.814 -19.026 6.305 1.00 79.62 81 ASN A N 1
ATOM 644 C CA . ASN A 1 81 ? -5.707 -18.430 7.292 1.00 79.62 81 ASN A CA 1
ATOM 645 C C . ASN A 1 81 ? -7.011 -19.231 7.440 1.00 79.62 81 ASN A C 1
ATOM 647 O O . ASN A 1 81 ? -7.467 -19.479 8.554 1.00 79.62 81 ASN A O 1
ATOM 651 N N . LYS A 1 82 ? -7.543 -19.727 6.314 1.00 80.62 82 LYS A N 1
ATOM 652 C CA . LYS A 1 82 ? -8.711 -20.613 6.284 1.00 80.62 82 LYS A CA 1
ATOM 653 C C . LYS A 1 82 ? -8.432 -21.987 6.906 1.00 80.62 82 LYS A C 1
ATOM 655 O O . LYS A 1 82 ? -9.300 -22.522 7.582 1.00 80.62 82 LYS A O 1
ATOM 660 N N . LEU A 1 83 ? -7.239 -22.548 6.696 1.00 84.00 83 LEU A N 1
ATOM 661 C CA . LEU A 1 83 ? -6.851 -23.856 7.234 1.00 84.00 83 LEU A CA 1
ATOM 662 C C . LEU A 1 83 ? -6.682 -23.835 8.760 1.00 84.00 83 LEU A C 1
ATOM 664 O O . LEU A 1 83 ? -7.096 -24.770 9.436 1.00 84.00 83 LEU A O 1
ATOM 668 N N . TYR A 1 84 ? -6.100 -22.766 9.306 1.00 80.62 84 TYR A N 1
ATOM 669 C CA . TYR A 1 84 ? -5.824 -22.651 10.742 1.00 80.62 84 TYR A CA 1
ATOM 670 C C . TYR A 1 84 ? -6.919 -21.927 11.533 1.00 80.62 84 TYR A C 1
ATOM 672 O O . TYR A 1 84 ? -6.718 -21.651 12.712 1.00 80.62 84 TYR A O 1
ATOM 680 N N . SER A 1 85 ? -8.062 -21.610 10.908 1.00 76.44 85 SER A N 1
ATOM 681 C CA . SER A 1 85 ? -9.151 -20.828 11.524 1.00 76.44 85 SER A CA 1
ATOM 682 C C . SER A 1 85 ? -8.658 -19.547 12.209 1.00 76.44 85 SER A C 1
ATOM 684 O O . SER A 1 85 ? -9.214 -19.109 13.214 1.00 76.44 85 SER A O 1
ATOM 686 N N . GLN A 1 86 ? -7.580 -18.956 11.689 1.00 70.88 86 GLN A N 1
ATOM 687 C CA . GLN A 1 86 ? -7.075 -17.700 12.216 1.00 70.88 86 GLN A CA 1
ATOM 688 C C . GLN A 1 86 ? -7.960 -16.567 11.681 1.00 70.88 86 GLN A C 1
ATOM 690 O O . GLN A 1 86 ? -8.317 -16.575 10.499 1.00 70.88 86 GLN A O 1
ATOM 695 N N . PRO A 1 87 ? -8.361 -15.599 12.518 1.00 65.31 87 PRO A N 1
ATOM 696 C CA . PRO A 1 87 ? -9.135 -14.463 12.045 1.00 65.31 87 PRO A CA 1
ATOM 697 C C . PRO A 1 87 ? -8.296 -13.657 11.051 1.00 65.31 87 PRO A C 1
ATOM 699 O O . PRO A 1 87 ? -7.099 -13.434 11.243 1.00 65.31 87 PRO A O 1
ATOM 702 N N . ASN A 1 88 ? -8.917 -13.248 9.946 1.00 65.12 88 ASN A N 1
ATOM 703 C CA . ASN A 1 88 ? -8.282 -12.340 8.998 1.00 65.12 88 ASN A CA 1
ATOM 704 C C . ASN A 1 88 ? -7.971 -11.010 9.707 1.00 65.12 88 ASN A C 1
ATOM 706 O O . ASN A 1 88 ? -8.761 -10.546 10.524 1.00 65.12 88 ASN A O 1
ATOM 710 N N . GLU A 1 89 ? -6.855 -10.356 9.362 1.00 64.06 89 GLU A N 1
ATOM 711 C CA . GLU A 1 89 ? -6.510 -9.038 9.932 1.00 64.06 89 GLU A CA 1
ATOM 712 C C . GLU A 1 89 ? -7.650 -8.004 9.815 1.00 64.06 89 GLU A C 1
ATOM 714 O O . GLU A 1 89 ? -7.808 -7.180 10.713 1.00 64.06 89 GLU A O 1
ATOM 719 N N . SER A 1 90 ? -8.474 -8.041 8.758 1.00 63.75 90 SER A N 1
ATOM 720 C CA . SER A 1 90 ? -9.667 -7.191 8.642 1.00 63.75 90 SER A CA 1
ATOM 721 C C . SER A 1 90 ? -10.704 -7.463 9.718 1.00 63.75 90 SER A C 1
ATOM 723 O O . SER A 1 90 ? -11.263 -6.510 10.248 1.00 63.75 90 SER A O 1
ATOM 725 N N . ASP A 1 91 ? -10.949 -8.733 10.032 1.00 64.06 91 ASP A N 1
ATOM 726 C CA . ASP A 1 91 ? -11.980 -9.138 10.990 1.00 64.06 91 ASP A CA 1
ATOM 727 C C . ASP A 1 91 ? -11.551 -8.727 12.398 1.00 64.06 91 ASP A C 1
ATOM 729 O O . ASP A 1 91 ? -12.315 -8.090 13.113 1.00 64.06 91 ASP A O 1
ATOM 733 N N . PHE A 1 92 ? -10.271 -8.924 12.732 1.00 67.00 92 PHE A N 1
ATOM 734 C CA . PHE A 1 92 ? -9.705 -8.454 13.996 1.00 67.00 92 PHE A CA 1
ATOM 735 C C . PHE A 1 92 ? -9.789 -6.927 14.164 1.00 67.00 92 PHE A C 1
ATOM 737 O O . PHE A 1 92 ? -10.053 -6.430 15.256 1.00 67.00 92 PHE A O 1
ATOM 744 N N . VAL A 1 93 ? -9.549 -6.156 13.097 1.00 69.50 93 VAL A N 1
ATOM 745 C CA . VAL A 1 93 ? -9.649 -4.688 13.157 1.00 69.50 93 VAL A CA 1
ATOM 746 C C . VAL A 1 93 ? -11.101 -4.235 13.307 1.00 69.50 93 VAL A C 1
ATOM 748 O O . VAL A 1 93 ? -11.349 -3.287 14.049 1.00 69.50 93 VAL A O 1
ATOM 751 N N . ILE A 1 94 ? -12.047 -4.889 12.627 1.00 72.94 94 ILE A N 1
ATOM 752 C CA . ILE A 1 94 ? -13.478 -4.581 12.749 1.00 72.94 94 ILE A CA 1
ATOM 753 C C . ILE A 1 94 ? -13.957 -4.871 14.172 1.00 72.94 94 ILE A C 1
ATOM 755 O O . ILE A 1 94 ? -14.549 -3.983 14.781 1.00 72.94 94 ILE A O 1
ATOM 759 N N . ASP A 1 95 ? -13.615 -6.032 14.732 1.00 76.06 95 ASP A N 1
ATOM 760 C CA . ASP A 1 95 ? -13.977 -6.393 16.107 1.00 76.06 95 ASP A CA 1
ATOM 761 C C . ASP A 1 95 ? -13.460 -5.361 17.112 1.00 76.06 95 ASP A C 1
ATOM 763 O O . ASP A 1 95 ? -14.209 -4.889 17.963 1.00 76.06 95 ASP A O 1
ATOM 767 N N . LYS A 1 96 ? -12.211 -4.906 16.952 1.00 81.50 96 LYS A N 1
ATOM 768 C CA . LYS A 1 96 ? -11.625 -3.881 17.827 1.00 81.50 96 LYS A CA 1
ATOM 769 C C . LYS A 1 96 ? -12.307 -2.518 17.716 1.00 81.50 96 LYS A C 1
ATOM 771 O O . LYS A 1 96 ? -12.360 -1.772 18.692 1.00 81.50 96 LYS A O 1
ATOM 776 N N . ILE A 1 97 ? -12.763 -2.138 16.522 1.00 80.44 97 ILE A N 1
ATOM 777 C CA . ILE A 1 97 ? -13.489 -0.876 16.319 1.00 80.44 97 ILE A CA 1
ATOM 778 C C . ILE A 1 97 ? -14.863 -0.964 16.984 1.00 80.44 97 ILE A C 1
ATOM 780 O O . ILE A 1 97 ? -15.232 -0.050 17.718 1.00 80.44 97 ILE A O 1
ATOM 784 N N . VAL A 1 98 ? -15.576 -2.073 16.772 1.00 84.31 98 VAL A N 1
ATOM 785 C CA . VAL A 1 98 ? -16.891 -2.328 17.372 1.00 84.31 98 VAL A CA 1
ATOM 786 C C . VAL A 1 98 ? -16.791 -2.365 18.898 1.00 84.31 98 VAL A C 1
ATOM 788 O O . VAL A 1 98 ? -17.560 -1.690 19.575 1.00 84.31 98 VAL A O 1
ATOM 791 N N . GLU A 1 99 ? -15.798 -3.062 19.448 1.00 84.38 99 GLU A N 1
ATOM 792 C CA . GLU A 1 99 ? -15.549 -3.137 20.891 1.00 84.38 99 GLU A CA 1
ATOM 793 C C . GLU A 1 99 ? -15.292 -1.752 21.508 1.00 84.38 99 GLU A C 1
ATOM 795 O O . GLU A 1 99 ? -15.883 -1.398 22.528 1.00 84.38 99 GLU A O 1
ATOM 800 N N . ASN A 1 100 ? -14.460 -0.924 20.864 1.00 84.44 100 ASN A N 1
ATOM 801 C CA . ASN A 1 100 ? -14.203 0.439 21.334 1.00 84.44 100 ASN A CA 1
ATOM 802 C C . ASN A 1 100 ? -15.453 1.325 21.268 1.00 84.44 100 ASN A C 1
ATOM 804 O O . ASN A 1 100 ? -15.640 2.172 22.139 1.00 84.44 100 ASN A O 1
ATOM 808 N N . GLN A 1 101 ? -16.297 1.150 20.251 1.00 85.81 101 GLN A N 1
ATOM 809 C CA . GLN A 1 101 ? -17.525 1.924 20.119 1.00 85.81 101 GLN A CA 1
ATOM 810 C C . GLN A 1 101 ? -18.530 1.561 21.219 1.00 85.81 101 GLN A C 1
ATOM 812 O O . GLN A 1 101 ? -19.045 2.459 21.880 1.00 85.81 101 GLN A O 1
ATOM 817 N N . ILE A 1 102 ? -18.717 0.265 21.491 1.00 87.00 102 ILE A N 1
ATOM 818 C CA . ILE A 1 102 ? -19.569 -0.218 22.588 1.00 87.00 102 ILE A CA 1
ATOM 819 C C . ILE A 1 102 ? -19.069 0.312 23.936 1.00 87.00 102 ILE A C 1
ATOM 821 O O . ILE A 1 102 ? -19.868 0.773 24.748 1.00 87.00 102 ILE A O 1
ATOM 825 N N . ARG A 1 103 ? -17.749 0.299 24.177 1.00 89.19 103 ARG A N 1
ATOM 826 C CA . ARG A 1 103 ? -17.176 0.844 25.417 1.00 89.19 103 ARG A CA 1
ATOM 827 C C . ARG A 1 103 ? -17.462 2.338 25.568 1.00 89.19 103 ARG A C 1
ATOM 829 O O . ARG A 1 103 ? -17.895 2.759 26.632 1.00 89.19 103 ARG A O 1
ATOM 836 N N . ASN A 1 104 ? -17.265 3.126 24.513 1.00 85.75 104 ASN A N 1
ATOM 837 C CA . ASN A 1 104 ? -17.513 4.568 24.561 1.00 85.75 104 ASN A CA 1
ATOM 838 C C . ASN A 1 104 ? -19.004 4.887 24.780 1.00 85.75 104 ASN A C 1
ATOM 840 O O . ASN A 1 104 ? -19.333 5.833 25.493 1.00 85.75 104 ASN A O 1
ATOM 844 N N . GLU A 1 105 ? -19.909 4.103 24.186 1.00 84.75 105 GLU A N 1
ATOM 845 C CA . GLU A 1 105 ? -21.356 4.229 24.401 1.00 84.75 105 GLU A CA 1
ATOM 846 C C . GLU A 1 105 ? -21.752 3.852 25.839 1.00 84.75 105 GLU A C 1
ATOM 848 O O . GLU A 1 105 ? -22.562 4.549 26.451 1.00 84.75 105 GLU A O 1
ATOM 853 N N . ALA A 1 106 ? -21.137 2.813 26.414 1.00 84.69 106 ALA A N 1
ATOM 854 C CA . ALA A 1 106 ? -21.338 2.430 27.810 1.00 84.69 106 ALA A CA 1
ATOM 855 C C . ALA A 1 106 ? -20.823 3.502 28.788 1.00 84.69 106 ALA A C 1
ATOM 857 O O . ALA A 1 106 ? -21.539 3.884 29.712 1.00 84.69 106 ALA A O 1
ATOM 858 N N . GLU A 1 107 ? -19.629 4.053 28.551 1.00 85.44 107 GLU A N 1
ATOM 859 C CA . GLU A 1 107 ? -19.063 5.147 29.355 1.00 85.44 107 GLU A CA 1
ATOM 860 C C . GLU A 1 107 ? -19.926 6.421 29.276 1.00 85.44 107 GLU A C 1
ATOM 862 O O . GLU A 1 107 ? -20.151 7.093 30.286 1.00 85.44 107 GLU A O 1
ATOM 867 N N . ALA A 1 108 ? -20.470 6.740 28.096 1.00 83.56 108 ALA A N 1
ATOM 868 C CA . ALA A 1 108 ? -21.388 7.865 27.919 1.00 83.56 108 ALA A CA 1
ATOM 869 C C . ALA A 1 108 ? -22.729 7.649 28.643 1.00 83.56 108 ALA A C 1
ATOM 871 O O . ALA A 1 108 ? -23.265 8.589 29.236 1.00 83.56 108 ALA A O 1
ATOM 872 N N . ALA A 1 109 ? -23.261 6.424 28.631 1.00 82.12 109 ALA A N 1
ATOM 873 C CA . ALA A 1 109 ? -24.482 6.073 29.350 1.00 82.12 109 ALA A CA 1
ATOM 874 C C . ALA A 1 109 ? -24.290 6.141 30.875 1.00 82.12 109 ALA A C 1
ATOM 876 O O . ALA A 1 109 ? -25.133 6.705 31.572 1.00 82.12 109 ALA A O 1
ATOM 877 N N . GLU A 1 110 ? -23.162 5.650 31.398 1.00 82.88 110 GLU A N 1
ATOM 878 C CA . GLU A 1 110 ? -22.831 5.755 32.825 1.00 82.88 110 GLU A CA 1
ATOM 879 C C . GLU A 1 110 ? -22.649 7.211 33.279 1.00 82.88 110 GLU A C 1
ATOM 881 O O . GLU A 1 110 ? -23.110 7.590 34.360 1.00 82.88 110 GLU A O 1
ATOM 886 N N . ALA A 1 111 ? -22.024 8.056 32.452 1.00 81.44 111 ALA A N 1
ATOM 887 C CA . ALA A 1 111 ? -21.889 9.484 32.734 1.00 81.44 111 ALA A CA 1
ATOM 888 C C . ALA A 1 111 ? -23.250 10.205 32.741 1.00 81.44 111 ALA A C 1
ATOM 890 O O . ALA A 1 111 ? -23.509 11.025 33.626 1.00 81.44 111 ALA A O 1
ATOM 891 N N . ALA A 1 112 ? -24.143 9.866 31.805 1.00 79.81 112 ALA A N 1
ATOM 892 C CA . ALA A 1 112 ? -25.502 10.401 31.772 1.00 79.81 112 ALA A CA 1
ATOM 893 C C . ALA A 1 112 ? -26.308 9.975 33.012 1.00 79.81 112 ALA A C 1
ATOM 895 O O . ALA A 1 112 ? -26.942 10.821 33.645 1.00 79.81 112 ALA A O 1
ATOM 896 N N . GLN A 1 113 ? -26.214 8.702 33.412 1.00 79.69 113 GLN A N 1
ATOM 897 C CA . GLN A 1 113 ? -26.869 8.171 34.610 1.00 79.69 113 GLN A CA 1
ATOM 898 C C . GLN A 1 113 ? -26.393 8.897 35.879 1.00 79.69 113 GLN A C 1
ATOM 900 O O . GLN A 1 113 ? -27.217 9.372 36.658 1.00 79.69 113 GLN A O 1
ATOM 905 N N . LYS A 1 114 ? -25.074 9.073 36.051 1.00 80.88 114 LYS A N 1
ATOM 906 C CA . LYS A 1 114 ? -24.515 9.820 37.191 1.00 80.88 114 LYS A CA 1
ATOM 907 C C . LYS A 1 114 ? -24.992 11.267 37.232 1.00 80.88 114 LYS A C 1
ATOM 909 O O . LYS A 1 114 ? -25.347 11.756 38.298 1.00 80.88 114 LYS A O 1
ATOM 914 N N . SER A 1 115 ? -25.031 11.945 36.085 1.00 77.56 115 SER A N 1
ATOM 915 C CA . SER A 1 115 ? -25.503 13.333 36.032 1.00 77.56 115 SER A CA 1
ATOM 916 C C . SER A 1 115 ? -26.989 13.467 36.396 1.00 77.56 115 SER A C 1
ATOM 918 O O . SER A 1 115 ? -27.369 14.412 37.087 1.00 77.56 115 SER A O 1
ATOM 920 N N . ALA A 1 116 ? -27.818 12.493 36.004 1.00 76.75 116 ALA A N 1
ATOM 921 C CA . ALA A 1 116 ? -29.233 12.453 36.359 1.00 76.75 116 ALA A CA 1
ATOM 922 C C . ALA A 1 116 ? -29.447 12.179 37.858 1.00 76.75 116 ALA A C 1
ATOM 924 O O . ALA A 1 116 ? -30.288 12.829 38.484 1.00 76.75 116 ALA A O 1
ATOM 925 N N . ASP A 1 117 ? -28.662 11.274 38.449 1.00 76.94 117 ASP A N 1
ATOM 926 C CA . ASP A 1 117 ? -28.714 10.980 39.886 1.00 76.94 117 ASP A CA 1
ATOM 927 C C . ASP A 1 117 ? -28.259 12.185 40.732 1.00 76.94 117 ASP A C 1
ATOM 929 O O . ASP A 1 117 ? -28.884 12.503 41.748 1.00 76.94 117 ASP A O 1
ATOM 933 N N . GLU A 1 118 ? -27.227 12.915 40.295 1.00 80.25 118 GLU A N 1
ATOM 934 C CA . GLU A 1 118 ? -26.781 14.155 40.948 1.00 80.25 118 GLU A CA 1
ATOM 935 C C . GLU A 1 118 ? -27.837 15.270 40.870 1.00 80.25 118 GLU A C 1
ATOM 937 O O . GLU A 1 118 ? -28.076 15.985 41.852 1.00 80.25 118 GLU A O 1
ATOM 942 N N . GLU A 1 119 ? -28.510 15.418 39.725 1.00 79.19 119 GLU A N 1
ATOM 943 C CA . GLU A 1 119 ? -29.600 16.383 39.575 1.00 79.19 119 GLU A CA 1
ATOM 944 C C . GLU A 1 119 ? -30.804 16.015 40.459 1.00 79.19 119 GLU A C 1
ATOM 946 O O . GLU A 1 119 ? -31.402 16.888 41.102 1.00 79.19 119 GLU A O 1
ATOM 951 N N . PHE A 1 120 ? -31.133 14.726 40.549 1.00 79.62 120 PHE A N 1
ATOM 952 C CA . PHE A 1 120 ? -32.208 14.225 41.397 1.00 79.62 120 PHE A CA 1
ATOM 953 C C . PHE A 1 120 ? -31.920 14.443 42.891 1.00 79.62 120 PHE A C 1
ATOM 955 O O . PHE A 1 120 ? -32.778 14.964 43.610 1.00 79.62 120 PHE A O 1
ATOM 962 N N . ASP A 1 121 ? -30.706 14.138 43.361 1.00 82.62 121 ASP A N 1
ATOM 963 C CA . ASP A 1 121 ? -30.298 14.372 44.754 1.00 82.62 121 ASP A CA 1
ATOM 964 C C . ASP A 1 121 ? -30.361 15.865 45.122 1.00 82.62 121 ASP A C 1
ATOM 966 O O . ASP A 1 121 ? -30.849 16.247 46.192 1.00 82.62 121 ASP A O 1
ATOM 970 N N . LYS A 1 122 ? -29.970 16.748 44.194 1.00 83.50 122 LYS A N 1
ATOM 971 C CA . LYS A 1 122 ? -30.081 18.200 44.380 1.00 83.50 122 LYS A CA 1
ATOM 972 C C . LYS A 1 122 ? -31.537 18.654 44.534 1.00 83.50 122 LYS A C 1
ATOM 974 O O . LYS A 1 122 ? -31.829 19.444 45.437 1.00 83.50 122 LYS A O 1
ATOM 979 N N . ARG A 1 123 ? -32.459 18.137 43.713 1.00 79.88 123 ARG A N 1
ATOM 980 C CA . ARG A 1 123 ? -33.902 18.437 43.823 1.00 79.88 123 ARG A CA 1
ATOM 981 C C . ARG A 1 123 ? -34.500 17.901 45.130 1.00 79.88 123 ARG A C 1
ATOM 983 O O . ARG A 1 123 ? -35.280 18.603 45.775 1.00 79.88 123 ARG A O 1
ATOM 990 N N . CYS A 1 124 ? -34.095 16.710 45.572 1.00 76.69 124 CYS 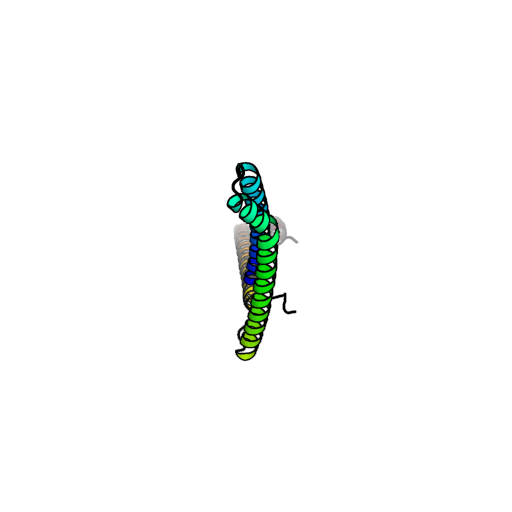A N 1
ATOM 991 C CA . CYS A 1 124 ? -34.500 16.142 46.863 1.00 76.69 124 CYS A CA 1
ATOM 992 C C . CYS A 1 124 ? -34.044 17.004 48.049 1.00 76.69 124 CYS A C 1
ATOM 994 O O . CYS A 1 124 ? -34.843 17.296 48.942 1.00 76.69 124 CYS A O 1
ATOM 996 N N . LYS A 1 125 ? -32.793 17.481 48.037 1.00 82.88 125 LYS A N 1
ATOM 997 C CA . LYS A 1 125 ? -32.268 18.392 49.069 1.00 82.88 125 LYS A CA 1
ATOM 998 C C . LYS A 1 125 ? -33.033 19.715 49.110 1.00 82.88 125 LYS A C 1
ATOM 1000 O O . LYS A 1 125 ? -33.390 20.170 50.195 1.00 82.88 125 LYS A O 1
ATOM 1005 N N . GLN A 1 126 ? -33.349 20.295 47.951 1.00 79.75 126 GLN A N 1
ATOM 1006 C CA . GLN A 1 126 ? -34.146 21.524 47.860 1.00 79.75 126 GLN A CA 1
ATOM 1007 C C . GLN A 1 126 ? -35.565 21.343 48.425 1.00 79.75 126 GLN A C 1
ATOM 1009 O O . GLN A 1 126 ? -36.035 22.186 49.192 1.00 79.75 126 GLN A O 1
ATOM 1014 N N . LEU A 1 127 ? -36.227 20.221 48.128 1.00 78.12 127 LEU A N 1
ATOM 1015 C CA . LEU A 1 127 ? -37.548 19.900 48.683 1.00 78.12 127 LEU A CA 1
ATOM 1016 C C . LEU A 1 127 ? -37.511 19.684 50.202 1.00 78.12 127 LEU A C 1
ATOM 1018 O O . LEU A 1 127 ? -38.409 20.147 50.906 1.00 78.12 127 LEU A O 1
ATOM 1022 N N . ALA A 1 128 ? -36.467 19.030 50.719 1.00 80.69 128 ALA A N 1
ATOM 1023 C CA . ALA A 1 128 ? -36.278 18.859 52.157 1.00 80.69 128 ALA A CA 1
ATOM 1024 C C . ALA A 1 128 ? -36.099 20.212 52.863 1.00 80.69 128 ALA A C 1
ATOM 1026 O O . ALA A 1 128 ? -36.763 20.470 53.868 1.00 80.69 128 ALA A O 1
ATOM 1027 N N . THR A 1 129 ? -35.281 21.115 52.305 1.00 80.88 129 THR A N 1
ATOM 1028 C CA . THR A 1 129 ? -35.127 22.472 52.853 1.00 80.88 129 THR A CA 1
ATOM 1029 C C . THR A 1 129 ? -36.432 23.262 52.817 1.00 80.88 129 THR A C 1
ATOM 1031 O O . THR A 1 129 ? -36.782 23.896 53.811 1.00 80.88 129 THR A O 1
ATOM 1034 N N . LEU A 1 130 ? -37.209 23.155 51.736 1.00 76.62 130 LEU A N 1
ATOM 1035 C CA . LEU A 1 130 ? -38.512 23.807 51.633 1.00 76.62 130 LEU A CA 1
ATOM 1036 C C . LEU A 1 130 ? -39.482 23.332 52.720 1.00 76.62 130 LEU A C 1
ATOM 1038 O O . LEU A 1 130 ? -40.157 24.143 53.348 1.00 76.62 130 LEU A O 1
ATOM 1042 N N . LYS A 1 131 ? -39.514 22.019 52.983 1.00 77.44 131 LYS A N 1
ATOM 1043 C CA . LYS A 1 131 ? -40.370 21.436 54.023 1.00 77.44 131 LYS A CA 1
ATOM 1044 C C . LYS A 1 131 ? -39.986 21.954 55.409 1.00 77.44 131 LYS A C 1
ATOM 1046 O O . LYS A 1 131 ? -40.856 22.334 56.180 1.00 77.44 131 LYS A O 1
ATOM 1051 N N . THR A 1 132 ? -38.687 22.065 55.696 1.00 80.31 132 THR A N 1
ATOM 1052 C CA . THR A 1 132 ? -38.226 22.620 56.980 1.00 80.31 132 THR A CA 1
ATOM 1053 C C . THR A 1 132 ? -38.554 24.104 57.167 1.00 80.31 132 THR A C 1
ATOM 1055 O O . THR A 1 132 ? -38.738 24.539 58.301 1.00 80.31 132 THR A O 1
ATOM 1058 N N . LEU A 1 133 ? -38.634 24.892 56.090 1.00 77.44 133 LEU A N 1
ATOM 1059 C CA . LEU A 1 133 ? -39.013 26.309 56.155 1.00 77.44 133 LEU A CA 1
ATOM 1060 C C . LEU A 1 133 ? -40.515 26.490 56.420 1.00 77.44 133 LEU A C 1
ATOM 1062 O O . LEU A 1 133 ? -40.889 27.391 57.172 1.00 77.44 133 LEU A O 1
ATOM 1066 N N . LEU A 1 134 ? -41.347 25.605 55.862 1.00 73.44 134 LEU A N 1
ATOM 1067 C CA . LEU A 1 134 ? -42.780 25.530 56.153 1.00 73.44 134 LEU A CA 1
ATOM 1068 C C . LEU A 1 134 ? -43.029 25.115 57.609 1.00 73.44 134 LEU A C 1
ATOM 1070 O O . LEU A 1 134 ? -43.759 25.797 58.321 1.00 73.44 134 LEU A O 1
ATOM 1074 N N . ASP A 1 135 ? -42.354 24.061 58.082 1.00 75.50 135 ASP A N 1
ATOM 1075 C CA . ASP A 1 135 ? -42.488 23.569 59.464 1.00 75.50 135 ASP A CA 1
ATOM 1076 C C . ASP A 1 135 ? -42.030 24.609 60.508 1.00 75.50 135 ASP A C 1
ATOM 1078 O O . ASP A 1 135 ? -42.494 24.609 61.646 1.00 75.50 135 ASP A O 1
ATOM 1082 N N . ARG A 1 136 ? -41.131 25.527 60.126 1.00 79.50 136 ARG A N 1
ATOM 1083 C CA . ARG A 1 136 ? -40.695 26.663 60.959 1.00 79.50 136 ARG A CA 1
ATOM 1084 C C . ARG A 1 136 ? -41.612 27.889 60.864 1.00 79.50 136 ARG A C 1
ATOM 1086 O O . ARG A 1 136 ? -41.336 28.881 61.533 1.00 79.50 136 ARG A O 1
ATOM 1093 N N . GLY A 1 137 ? -42.663 27.843 60.044 1.00 70.44 137 GLY A N 1
ATOM 1094 C CA . GLY A 1 137 ? -43.619 28.939 59.857 1.00 70.44 137 GLY A CA 1
ATOM 1095 C C . GLY A 1 137 ? -43.047 30.164 59.136 1.00 70.44 137 GLY A C 1
ATOM 1096 O O . GLY A 1 137 ? -43.608 31.249 59.251 1.00 70.44 137 GLY A O 1
ATOM 1097 N N . VAL A 1 138 ? -41.920 30.015 58.427 1.00 74.38 138 VAL A N 1
ATOM 1098 C CA . VAL A 1 138 ? -41.247 31.116 57.708 1.00 74.38 138 VAL A CA 1
ATOM 1099 C C . VAL A 1 138 ? -41.916 31.398 56.358 1.00 74.38 138 VAL A C 1
ATOM 1101 O O . VAL A 1 138 ? -41.837 32.515 55.859 1.00 74.38 138 VAL A O 1
ATOM 1104 N N . ILE A 1 139 ? -42.576 30.393 55.780 1.00 74.88 139 ILE A N 1
ATOM 1105 C CA . ILE A 1 139 ? -43.299 30.466 54.504 1.00 74.88 139 ILE A CA 1
ATOM 1106 C C . ILE A 1 139 ? -44.717 29.928 54.671 1.00 74.88 139 ILE A C 1
ATOM 1108 O O . ILE A 1 139 ? -44.969 29.064 55.513 1.00 74.88 139 ILE A O 1
ATOM 1112 N N . THR A 1 140 ? -45.639 30.446 53.867 1.00 74.75 140 THR A N 1
ATOM 1113 C CA . THR A 1 140 ? -47.045 30.023 53.863 1.00 74.75 140 THR A CA 1
ATOM 1114 C C . THR A 1 140 ? -47.254 28.755 53.025 1.00 74.75 140 THR A C 1
ATOM 1116 O O . THR A 1 140 ? -46.431 28.403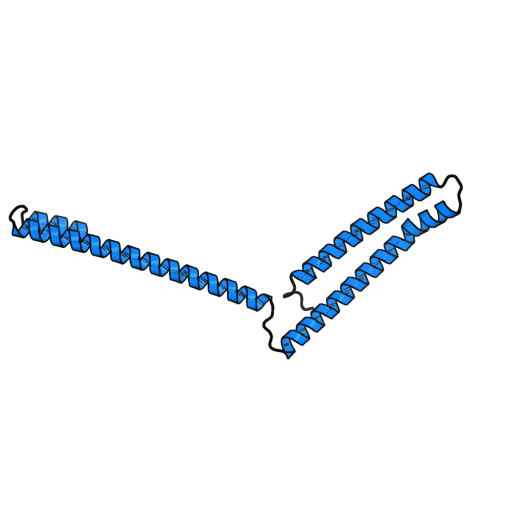 52.175 1.00 74.75 140 THR A O 1
ATOM 1119 N N . GLN A 1 141 ? -48.362 28.042 53.262 1.00 73.06 141 GLN A N 1
ATOM 1120 C CA . GLN A 1 141 ? -48.695 26.801 52.546 1.00 73.06 141 GLN A CA 1
ATOM 1121 C C . GLN A 1 141 ? -48.762 27.018 51.020 1.00 73.06 141 GLN A C 1
ATOM 1123 O O . GLN A 1 141 ? -48.299 26.171 50.255 1.00 73.06 141 GLN A O 1
ATOM 1128 N N . ASP A 1 142 ? -49.262 28.181 50.596 1.00 74.94 142 ASP A N 1
ATOM 1129 C CA . ASP A 1 142 ? -49.422 28.553 49.187 1.00 74.94 142 ASP A CA 1
ATOM 1130 C C . ASP A 1 142 ? -48.063 28.785 48.497 1.00 74.94 142 ASP A C 1
ATOM 1132 O O . ASP A 1 142 ? -47.825 28.300 47.389 1.00 74.94 142 ASP A O 1
ATOM 1136 N N . GLU A 1 143 ? -47.116 29.437 49.181 1.00 73.38 143 GLU A N 1
ATOM 1137 C CA . GLU A 1 143 ? -45.753 29.668 48.675 1.00 73.38 143 GLU A CA 1
ATOM 1138 C C . GLU A 1 143 ? -44.936 28.369 48.588 1.00 73.38 143 GLU A C 1
ATOM 1140 O O . GLU A 1 143 ? -44.110 28.192 47.685 1.00 73.38 143 GLU A O 1
ATOM 1145 N N . PHE A 1 144 ? -45.184 27.433 49.508 1.00 74.94 144 PHE A N 1
ATOM 1146 C CA . PHE A 1 144 ? -44.585 26.103 49.477 1.00 74.94 144 PHE A CA 1
ATOM 1147 C C . PHE A 1 144 ? -45.079 25.288 48.276 1.00 74.94 144 PHE A C 1
ATOM 1149 O O . PHE A 1 144 ? -44.269 24.650 47.595 1.00 74.94 144 PHE A O 1
ATOM 1156 N N . GLU A 1 145 ? -46.381 25.316 47.974 1.00 72.25 145 GLU A N 1
ATOM 1157 C CA . GLU A 1 145 ? -46.919 24.618 46.803 1.00 72.25 145 GLU A CA 1
ATOM 1158 C C . GLU A 1 145 ? -46.412 25.216 45.487 1.00 72.25 145 GLU A C 1
ATOM 1160 O O . GLU A 1 145 ? -46.038 24.462 44.583 1.00 72.25 145 GLU A O 1
ATOM 1165 N N . GLU A 1 146 ? -46.296 26.542 45.391 1.00 77.75 146 GLU A N 1
ATOM 1166 C CA . GLU A 1 146 ? -45.795 27.208 44.187 1.00 77.75 146 GLU A CA 1
ATOM 1167 C C . GLU A 1 146 ? -44.321 26.863 43.902 1.00 77.75 146 GLU A C 1
ATOM 1169 O O . GLU A 1 146 ? -43.940 26.551 42.768 1.00 77.75 146 GLU A O 1
ATOM 1174 N N . GLN A 1 147 ? -43.475 26.847 44.936 1.00 72.62 147 GLN A N 1
ATOM 1175 C CA . GLN A 1 147 ? -42.059 26.495 44.801 1.00 72.62 147 GLN A CA 1
ATOM 1176 C C . GLN A 1 147 ? -41.831 24.988 44.607 1.00 72.62 147 GLN A C 1
ATOM 1178 O O . GLN A 1 147 ? -40.982 24.594 43.804 1.00 72.62 147 GLN A O 1
ATOM 1183 N N . LYS A 1 148 ? -42.628 24.126 45.250 1.00 75.75 148 LYS A N 1
ATOM 1184 C CA . LYS A 1 148 ? -42.632 22.677 44.993 1.00 75.75 148 LYS A CA 1
ATOM 1185 C C . LYS A 1 148 ? -42.977 22.375 43.533 1.00 75.75 148 LYS A C 1
ATOM 1187 O O . LYS A 1 148 ? -42.345 21.517 42.915 1.00 75.75 148 LYS A O 1
ATOM 1192 N N . LYS A 1 149 ? -43.944 23.102 42.970 1.00 78.12 149 LYS A N 1
ATOM 1193 C CA . LYS A 1 149 ? -44.364 22.967 41.574 1.00 78.12 149 LYS A CA 1
ATOM 1194 C C . LYS A 1 149 ? -43.260 23.400 40.595 1.00 78.12 149 LYS A C 1
ATOM 1196 O O . LYS A 1 149 ? -42.984 22.681 39.637 1.00 78.12 149 LYS A O 1
ATOM 1201 N N . LYS A 1 150 ? -42.528 24.478 40.912 1.00 76.06 150 LYS A N 1
ATOM 1202 C CA . LYS A 1 150 ? -41.339 24.929 40.156 1.00 76.06 150 LYS A CA 1
ATOM 1203 C C . LYS A 1 150 ? -40.182 23.917 40.171 1.00 76.06 150 LYS A C 1
ATOM 1205 O O . LYS A 1 150 ? -39.560 23.711 39.136 1.00 76.06 150 LYS A O 1
ATOM 1210 N N . ILE A 1 151 ? -39.908 23.257 41.300 1.00 74.94 151 ILE A N 1
ATOM 1211 C CA . ILE A 1 151 ? -38.809 22.270 41.425 1.00 74.94 151 ILE A CA 1
ATOM 1212 C C . ILE A 1 151 ? -39.137 20.944 40.711 1.00 74.94 151 ILE A C 1
ATOM 1214 O O . ILE A 1 151 ? -38.256 20.290 40.144 1.00 74.94 151 ILE A O 1
ATOM 1218 N N . LEU A 1 152 ? -40.410 20.537 40.721 1.00 72.81 152 LEU A N 1
ATOM 1219 C CA . LEU A 1 152 ? -40.884 19.319 40.054 1.00 72.81 152 LEU A CA 1
ATOM 1220 C C . LEU A 1 152 ? -41.211 19.524 38.564 1.00 72.81 152 LEU A C 1
ATOM 1222 O O . LEU A 1 152 ? -41.378 18.534 37.856 1.00 72.81 152 LEU A O 1
ATOM 1226 N N . GLY A 1 153 ? -41.264 20.771 38.084 1.00 61.84 153 GLY A N 1
ATOM 1227 C CA . GLY A 1 153 ? -41.446 21.100 36.667 1.00 61.84 153 GLY A CA 1
ATOM 1228 C C . GLY A 1 153 ? -42.803 20.686 36.086 1.00 61.84 153 GLY A C 1
ATOM 1229 O O . GLY A 1 153 ? -42.853 20.257 34.936 1.00 61.84 153 GLY A O 1
ATOM 1230 N N . LYS A 1 154 ? -43.884 20.769 36.874 1.00 49.06 154 LYS A N 1
ATOM 1231 C CA . LYS A 1 154 ? -45.268 20.503 36.431 1.00 49.06 154 LYS A CA 1
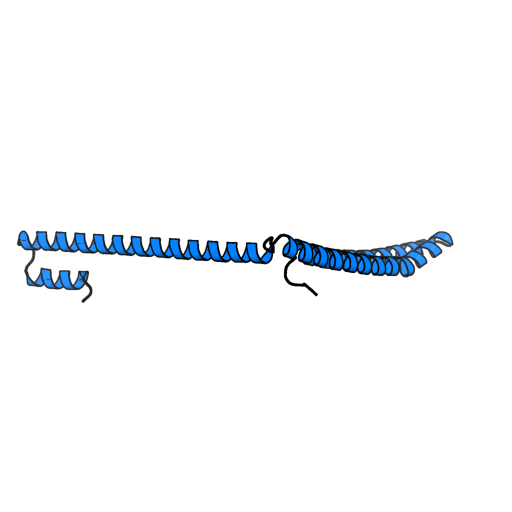ATOM 1232 C C . LYS A 1 154 ? -46.130 21.757 36.400 1.00 49.06 154 LYS A C 1
ATOM 1234 O O . LYS A 1 154 ? -45.857 22.681 37.188 1.00 49.06 154 LYS A O 1
#

=== Feature glossary ===
Legend for the data blocks above and below:

— What the protein is —

Sequence gives the chain of amino acids in standard one-letter code (A=alanine, C=cysteine, …, Y=tyrosine), read N→C. It is the only feature that is directly encoded by the gene; all structural features are derived from the folded form of this sequence.

The annotation block draws on four external resources. InterPro: which protein families and domains the sequence belongs to. GO: standardized terms for what the protein does, what process it participates in, and where in the cell it acts. CATH: which structural fold it has in the CATH hierarchy. Organism: the species of origin.

— Where its atoms are —

Atomic coordinates in PDBx/mmCIF format — the same representation the Protein Data Bank distributes. Each line of the _atom_site loop places one backbone atom in Cartesian space (units: ångströms, origin: arbitrary).

Six rendered views show the 3D structure from the faces of a cube — i.e. along ±x, ±y, ±z. Rendering representation is drawn randomly per protein from cartoon (secondary-structure ribbons), sticks (backbone bonds), or molecular surface; coloring is either N→C rainbow (blue at the N-terminus through red at the C-terminus) or one color per chain.

— Local backbone conformation —

DSSP 8-state secondary structure assigns each residue one of H (α-helix), G (3₁₀-helix), I (π-helix), E (extended β-strand), B (isolated β-bridge), T (hydrogen-bonded turn), S (bend), or '-' (coil). The assignment is computed from backbone hydrogen-bond geometry via the Kabsch–Sander algorithm.

P-SEA three-state annotation labels each residue as helix, strand, or coil based purely on the geometry of the Cα trace. It serves as a fallback when the full backbone (and thus DSSP) is unavailable.

φ (phi) and ψ (psi) are the two rotatable backbone dihedrals per residue: φ is the C(i-1)–N–Cα–C torsion, ψ is the N–Cα–C–N(i+1) torsion, both in degrees on (−180°, 180°]. α-helical residues cluster near (−60°, −45°); β-strand residues near (−120°, +130°). A Ramachandran plot is simply a scatter of (φ, ψ) for every residue.

— Global shape and packing —

Radius of gyration (Rg) is the root-mean-square distance of Cα atoms from their centroid — a single number for overall size and compactness. A globular domain of N residues has Rg ≈ 2.2·N^0.38 Å; an extended or disordered chain has a much larger Rg. The Cα contact count is the number of residue pairs whose Cα atoms are within 8 Å and are more than four positions apart in sequence — a standard proxy for tertiary packing density. The bounding box is the smallest axis-aligned box enclosing all Cα atoms.

Accessible surface area quantifies burial. A residue with SASA near zero is packed into the hydrophobic core; one with SASA >100 Å² sits on the surface. Computed here via the Shrake–Rupley numerical algorithm with a 1.4 Å probe.

The contact map is a binary N×N matrix image: pixel (i, j) is dark where Cα_i and Cα_j are within 8 Å and |i−j|>4. Because the |i−j|>4 filter removes local helical contacts, off-diagonal stripes parallel to the main diagonal indicate parallel β-sheets; stripes perpendicular to it indicate antiparallel β-sheets. The Ramachandran plot scatters every residue's (φ, ψ) pair against the sterically allowed regions. The PAE heatmap renders the predicted-aligned-error matrix.

— Structural neighborhood —

A 3Di character summarizes, for each residue, the relative orientation of the Cα frame of its nearest spatial neighbor. Because it encodes fold topology rather than chemistry, 3Di alignments detect remote structural similarity that sequence alignment misses.

Structural nearest neighbors (via Foldseek easy-search vs the PDB). Reported per hit: target PDB id, E-value, and alignment TM-score. A TM-score above ~0.5 is the conventional threshold for 'same fold'.

— Confidence and disorder —

For AlphaFold models, the B-factor field carries pLDDT — the model's own estimate of local accuracy on a 0–100 scale. Regions with pLDDT<50 should be treated as essentially unmodeled; they often correspond to intrinsically disordered segments.

B-factor (Debye–Waller factor) reflects atomic displacement in the crystal lattice. It is an experimental observable (units Å²), not a prediction; low values mean the atom is pinned down, high values mean it moves or is heterogeneous across the crystal.

Predicted Aligned Error (PAE) is an AlphaFold confidence matrix: entry (i, j) is the expected error in the position of residue j, in ångströms, when the prediction is superimposed on the true structure at residue i. Low PAE within a block of residues means that block is internally rigid and well-predicted; high PAE between two blocks means their relative placement is uncertain even if each block individually is confident.